Protein AF-A0A5J6UH43-F1 (afdb_monomer_lite)

Foldseek 3Di:
DVVVVVVVVVVVVVCVLPVPDFDAAEAEAAEDQDDFPCDKDKDKPDEDPPFRYGYPVRVVVVVVVLVPDSVRGSIYMYMGD

Sequence (81 aa):
MLKHAFADMRRAEDVVRASGLDWTIVRPPRLTDGAGKGRYRAAVDRNVLGGFTLARADLGLALLDHAADPASVRRVVSVGG

Radius of gyration: 13.05 Å; chains: 1; bounding box: 26×29×31 Å

pLDDT: mean 93.78, std 6.27, range [63.06, 98.31]

Structure (mmCIF, N/CA/C/O backbone):
data_AF-A0A5J6UH43-F1
#
_entry.id   AF-A0A5J6UH43-F1
#
loop_
_atom_site.group_PDB
_atom_site.id
_atom_site.type_symbol
_atom_site.label_atom_id
_atom_site.label_alt_id
_atom_site.label_comp_id
_atom_site.label_asym_id
_atom_site.label_entity_id
_atom_site.label_seq_id
_atom_site.pdbx_PDB_ins_code
_atom_site.Cartn_x
_atom_site.Cartn_y
_atom_site.Cartn_z
_atom_site.occupancy
_atom_site.B_iso_or_equiv
_atom_site.auth_seq_id
_atom_site.auth_comp_id
_atom_site.auth_asym_id
_atom_site.auth_atom_id
_atom_site.pdbx_PDB_model_num
ATOM 1 N N . MET A 1 1 ? -5.528 -20.564 -14.315 1.00 63.06 1 MET A N 1
ATOM 2 C CA . MET A 1 1 ? -4.517 -20.380 -13.248 1.00 63.06 1 MET A CA 1
ATOM 3 C C . MET A 1 1 ? -4.769 -19.134 -12.400 1.00 63.06 1 MET A C 1
ATOM 5 O O . MET A 1 1 ? -4.887 -19.279 -11.194 1.00 63.06 1 MET A O 1
ATOM 9 N N . LEU A 1 2 ? -4.974 -17.949 -12.989 1.00 74.25 2 LEU A N 1
ATOM 10 C CA . LEU A 1 2 ? -5.177 -16.700 -12.227 1.00 74.25 2 LEU A CA 1
ATOM 11 C C . LEU A 1 2 ? -6.385 -16.695 -11.266 1.00 74.25 2 LEU A C 1
ATOM 13 O O . LEU A 1 2 ? -6.318 -16.078 -10.209 1.00 74.25 2 LEU A O 1
ATOM 17 N N . LYS A 1 3 ? -7.466 -17.426 -11.582 1.00 74.00 3 LYS A N 1
ATOM 18 C CA . LYS A 1 3 ? -8.683 -17.481 -10.745 1.00 74.00 3 LYS A CA 1
ATOM 19 C C . LYS A 1 3 ? -8.423 -17.915 -9.297 1.00 74.00 3 LYS A C 1
ATOM 21 O O . LYS A 1 3 ? -9.045 -17.381 -8.387 1.00 74.00 3 LYS A O 1
ATOM 26 N N . HIS A 1 4 ? -7.508 -18.863 -9.085 1.00 79.81 4 HIS A N 1
ATOM 27 C CA . HIS A 1 4 ? -7.220 -19.388 -7.750 1.00 79.81 4 HIS A CA 1
ATOM 28 C C . HIS A 1 4 ? -6.351 -18.424 -6.946 1.00 79.81 4 HIS A C 1
ATOM 30 O O . HIS A 1 4 ? -6.659 -18.184 -5.787 1.00 79.81 4 HIS A O 1
ATOM 36 N N . ALA A 1 5 ? -5.348 -17.809 -7.579 1.00 80.69 5 ALA A N 1
ATOM 37 C CA . ALA A 1 5 ? -4.511 -16.791 -6.948 1.00 80.69 5 ALA A CA 1
ATOM 38 C C . ALA A 1 5 ? -5.326 -15.551 -6.539 1.00 80.69 5 ALA A C 1
ATOM 40 O O . ALA A 1 5 ? -5.194 -15.066 -5.422 1.00 80.69 5 ALA A O 1
ATOM 41 N N . PHE A 1 6 ? -6.237 -15.078 -7.397 1.00 81.31 6 PHE A N 1
ATOM 42 C CA . PHE A 1 6 ? -7.124 -13.965 -7.042 1.00 81.31 6 PHE A CA 1
ATOM 43 C C . PHE A 1 6 ? -8.124 -14.325 -5.940 1.00 81.31 6 PHE A C 1
ATOM 45 O O . PHE A 1 6 ? -8.426 -13.487 -5.093 1.00 81.31 6 PHE A O 1
ATOM 52 N N . ALA A 1 7 ? -8.640 -15.557 -5.939 1.00 83.69 7 ALA A N 1
ATOM 53 C CA . ALA A 1 7 ? -9.498 -16.031 -4.857 1.00 83.69 7 ALA A CA 1
ATOM 54 C C . ALA A 1 7 ? -8.736 -16.114 -3.528 1.00 83.69 7 ALA A C 1
ATOM 56 O O . ALA A 1 7 ? -9.297 -15.783 -2.488 1.00 83.69 7 ALA A O 1
ATOM 57 N N . ASP A 1 8 ? -7.470 -16.523 -3.566 1.00 89.56 8 ASP A N 1
ATOM 58 C CA . ASP A 1 8 ? -6.612 -16.582 -2.388 1.00 89.56 8 ASP A CA 1
ATOM 59 C C . ASP A 1 8 ? -6.293 -15.195 -1.832 1.00 89.56 8 ASP A C 1
ATOM 61 O O . ASP A 1 8 ? -6.515 -14.941 -0.652 1.00 89.56 8 ASP A O 1
ATOM 65 N N . MET A 1 9 ? -5.925 -14.256 -2.706 1.00 88.94 9 MET A N 1
ATOM 66 C CA . MET A 1 9 ? -5.711 -12.860 -2.327 1.00 88.94 9 MET A CA 1
ATOM 67 C C . MET A 1 9 ? -6.963 -12.249 -1.687 1.00 88.94 9 MET A C 1
ATOM 69 O O . MET A 1 9 ? -6.862 -11.583 -0.664 1.00 88.94 9 MET A O 1
ATOM 73 N N . ARG A 1 10 ? -8.157 -12.522 -2.235 1.00 90.06 10 ARG A N 1
ATOM 74 C CA . ARG A 1 10 ? -9.415 -12.046 -1.640 1.00 90.06 10 ARG A CA 1
ATOM 75 C C . ARG A 1 10 ? -9.617 -12.591 -0.225 1.00 90.06 10 ARG A C 1
ATOM 77 O O . ARG A 1 10 ? -9.939 -11.817 0.665 1.00 90.06 10 ARG A O 1
ATOM 84 N N . ARG A 1 11 ? -9.374 -13.887 -0.006 1.00 93.31 11 ARG A N 1
ATOM 85 C CA . ARG A 1 11 ? -9.472 -14.484 1.335 1.00 93.31 11 ARG A CA 1
ATOM 86 C C . ARG A 1 11 ? -8.479 -13.863 2.315 1.00 93.31 11 ARG A C 1
ATOM 88 O O . ARG A 1 11 ? -8.849 -13.596 3.452 1.00 93.31 11 ARG A O 1
ATOM 95 N N . ALA A 1 12 ? -7.241 -13.623 1.885 1.00 92.75 12 ALA A N 1
ATOM 96 C CA . ALA A 1 12 ? -6.237 -12.973 2.723 1.00 92.75 12 ALA A CA 1
ATOM 97 C C . ALA A 1 12 ? -6.675 -11.556 3.130 1.00 92.75 12 ALA A C 1
ATOM 99 O O . ALA A 1 12 ? -6.544 -11.175 4.292 1.00 92.75 12 ALA A O 1
ATOM 100 N N . GLU A 1 13 ? -7.259 -10.796 2.199 1.00 94.38 13 GLU A N 1
ATOM 101 C CA . GLU A 1 13 ? -7.826 -9.487 2.519 1.00 94.38 13 GLU A CA 1
ATOM 102 C C . GLU A 1 13 ? -8.990 -9.575 3.511 1.00 94.38 13 GLU A C 1
ATOM 104 O O . GLU A 1 13 ? -9.064 -8.747 4.415 1.00 94.38 13 GLU A O 1
ATOM 109 N N . ASP A 1 14 ? -9.881 -10.559 3.373 1.00 95.69 14 ASP A N 1
ATOM 110 C CA . ASP A 1 14 ? -11.009 -10.741 4.292 1.00 95.69 14 ASP A CA 1
ATOM 111 C C . ASP A 1 14 ? -10.524 -11.005 5.730 1.00 95.69 14 ASP A C 1
ATOM 113 O O . ASP A 1 14 ? -11.057 -10.423 6.677 1.00 95.69 14 ASP A O 1
ATOM 117 N N . VAL A 1 15 ? -9.456 -11.796 5.899 1.00 97.06 15 VAL A N 1
ATOM 118 C CA . VAL A 1 15 ? -8.814 -12.031 7.206 1.00 97.06 15 VAL A CA 1
ATOM 119 C C . VAL A 1 15 ? -8.256 -10.735 7.797 1.00 97.06 15 VAL A C 1
ATOM 121 O O . VAL A 1 15 ? -8.501 -10.435 8.965 1.00 97.06 15 VAL A O 1
ATOM 124 N N . VAL A 1 16 ? -7.538 -9.937 6.999 1.00 96.62 16 VAL A N 1
ATOM 125 C CA . VAL A 1 16 ? -6.989 -8.647 7.455 1.00 96.62 16 VAL A CA 1
ATOM 126 C C . VAL A 1 16 ? -8.116 -7.699 7.863 1.00 96.62 16 VAL A C 1
ATOM 128 O O . VAL A 1 16 ? -8.056 -7.100 8.938 1.00 96.62 16 VAL A O 1
ATOM 131 N N . ARG A 1 17 ? 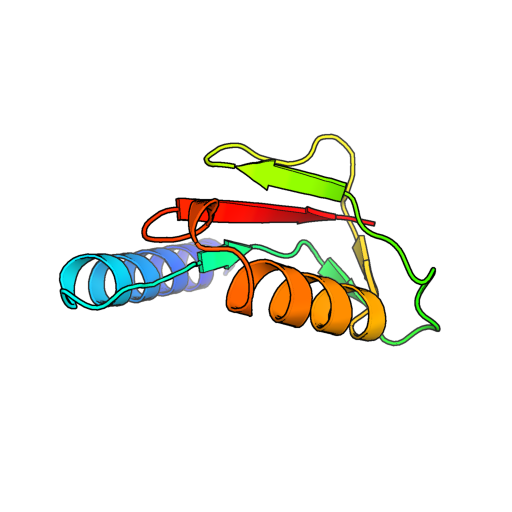-9.179 -7.609 7.056 1.00 96.06 17 ARG A N 1
ATOM 132 C CA . ARG A 1 17 ? -10.343 -6.755 7.331 1.00 96.06 17 ARG A CA 1
ATOM 133 C C . ARG A 1 17 ? -11.036 -7.120 8.641 1.00 96.06 17 ARG A C 1
ATOM 135 O O . ARG A 1 17 ? -11.467 -6.223 9.363 1.00 96.06 17 ARG A O 1
ATOM 142 N N . ALA A 1 18 ? -11.115 -8.413 8.951 1.00 96.94 18 ALA A N 1
ATOM 143 C CA . ALA A 1 18 ? -11.751 -8.937 10.156 1.00 96.94 18 ALA A CA 1
ATOM 144 C C . ALA A 1 18 ? -10.874 -8.859 11.423 1.00 96.94 18 ALA A C 1
ATOM 146 O O . ALA A 1 18 ? -11.368 -9.126 12.514 1.00 96.94 18 ALA A O 1
ATOM 147 N N . SER A 1 19 ? -9.594 -8.486 11.311 1.00 96.38 19 SER A N 1
ATOM 148 C CA . SER A 1 19 ? -8.622 -8.556 12.418 1.00 96.38 19 SER A CA 1
ATOM 149 C C . SER A 1 19 ? -8.863 -7.578 13.578 1.00 96.38 19 SER A C 1
ATOM 151 O O . SER A 1 19 ? -8.228 -7.702 14.621 1.00 96.38 19 SER A O 1
ATOM 153 N N . GLY A 1 20 ? -9.728 -6.574 13.404 1.00 94.19 20 GLY A N 1
ATOM 154 C CA . GLY A 1 20 ? -9.927 -5.497 14.382 1.00 94.19 20 GLY A CA 1
ATOM 155 C C . GLY A 1 20 ? -8.790 -4.467 14.438 1.00 94.19 20 GLY A C 1
ATOM 156 O O . GLY A 1 20 ? -8.974 -3.411 15.040 1.00 94.19 20 GLY A O 1
ATOM 157 N N . LEU A 1 21 ? -7.662 -4.718 13.767 1.00 96.81 21 LEU A N 1
ATOM 158 C CA . LEU A 1 21 ? -6.515 -3.814 13.705 1.00 96.81 21 LEU A CA 1
ATOM 159 C C . LEU A 1 21 ? -6.800 -2.578 12.842 1.00 96.81 21 LEU A C 1
ATOM 161 O O . LEU A 1 21 ? -7.725 -2.557 12.022 1.00 96.81 21 LEU A O 1
ATOM 165 N N . ASP A 1 22 ? 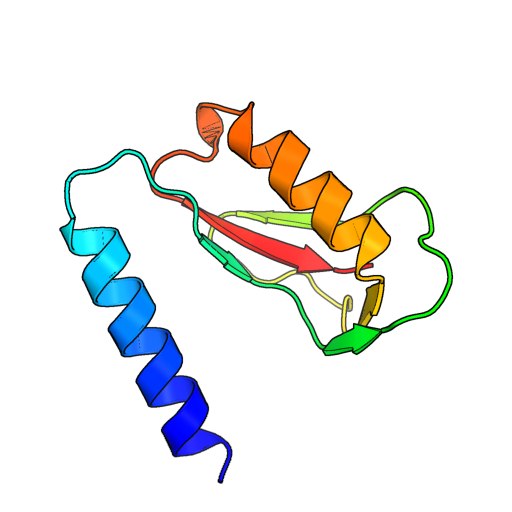-5.953 -1.565 12.993 1.00 97.12 22 ASP A N 1
ATOM 166 C CA . ASP A 1 22 ? -5.868 -0.459 12.047 1.00 97.12 22 ASP A CA 1
ATOM 167 C C . ASP A 1 22 ? -5.021 -0.911 10.852 1.00 97.12 22 ASP A C 1
ATOM 169 O O . ASP A 1 22 ? -3.793 -0.932 10.893 1.00 97.12 22 ASP A O 1
ATOM 173 N N . TRP A 1 23 ? -5.702 -1.373 9.804 1.00 97.50 23 TRP A N 1
ATOM 174 C CA . TRP A 1 23 ? -5.081 -1.938 8.608 1.00 97.50 23 TRP A CA 1
ATOM 175 C C . TRP A 1 23 ? -5.205 -1.004 7.407 1.00 97.50 23 TRP A C 1
ATOM 177 O O . TRP A 1 23 ? -6.208 -0.312 7.255 1.00 97.50 23 TRP A O 1
ATOM 187 N N . THR A 1 24 ? -4.244 -1.092 6.490 1.00 98.00 24 THR A N 1
ATOM 188 C CA . THR A 1 24 ? -4.322 -0.508 5.146 1.00 98.00 24 THR A CA 1
ATOM 189 C C . THR A 1 24 ? -3.902 -1.577 4.143 1.00 98.00 24 THR A C 1
ATOM 191 O O . THR A 1 24 ? -2.828 -2.164 4.271 1.00 98.00 24 THR A O 1
ATOM 194 N N . ILE A 1 25 ? -4.741 -1.865 3.144 1.00 97.38 25 ILE A N 1
ATOM 195 C CA . ILE A 1 25 ? -4.424 -2.851 2.097 1.00 97.38 25 ILE A CA 1
ATOM 196 C C . ILE A 1 25 ? -3.977 -2.100 0.847 1.00 97.38 25 ILE A C 1
ATOM 198 O O . ILE A 1 25 ? -4.792 -1.450 0.193 1.00 97.38 25 ILE A O 1
ATOM 202 N N . VAL A 1 26 ? -2.700 -2.222 0.484 1.00 97.25 26 VAL A N 1
ATOM 203 C CA . VAL A 1 26 ? -2.145 -1.614 -0.735 1.00 97.25 26 VAL A CA 1
ATOM 204 C C . VAL A 1 26 ? -2.141 -2.633 -1.875 1.00 97.25 26 VAL A C 1
ATOM 206 O O . VAL A 1 26 ? -1.562 -3.711 -1.758 1.00 97.25 26 VAL A O 1
ATOM 209 N N . ARG A 1 27 ? -2.783 -2.292 -2.997 1.00 96.06 27 ARG A N 1
ATOM 210 C CA . ARG A 1 27 ? -2.897 -3.136 -4.195 1.00 96.06 27 ARG A CA 1
ATOM 211 C C . ARG A 1 27 ? -2.042 -2.576 -5.335 1.00 96.06 27 ARG A C 1
ATOM 213 O O . ARG A 1 27 ? -2.483 -1.650 -6.023 1.00 96.06 27 ARG A O 1
ATOM 220 N N . PRO A 1 28 ? -0.833 -3.114 -5.557 1.00 96.06 28 PRO A N 1
ATOM 221 C CA . PRO A 1 28 ? -0.015 -2.726 -6.692 1.00 96.06 28 PRO A CA 1
ATOM 222 C C . PRO A 1 28 ? -0.448 -3.425 -7.989 1.00 96.06 28 PRO A C 1
ATOM 224 O O . PRO A 1 28 ? -1.097 -4.476 -7.956 1.00 96.06 28 PRO A O 1
ATOM 227 N N . PRO A 1 29 ? -0.046 -2.882 -9.148 1.00 94.88 29 PRO A N 1
ATOM 228 C CA . PRO A 1 29 ? -0.169 -3.552 -10.427 1.00 94.88 29 PRO A CA 1
ATOM 229 C C . PRO A 1 29 ? 1.055 -4.469 -10.629 1.00 94.88 29 PRO A C 1
ATOM 231 O O . PRO A 1 29 ? 1.707 -4.880 -9.667 1.00 94.88 29 PRO A O 1
ATOM 234 N N . ARG A 1 30 ? 1.418 -4.803 -11.875 1.00 95.44 30 ARG A N 1
ATOM 235 C CA . ARG A 1 30 ? 2.628 -5.599 -12.131 1.00 95.44 30 ARG A CA 1
ATOM 236 C C . ARG A 1 30 ? 3.872 -4.869 -11.608 1.00 95.44 30 ARG A C 1
ATOM 238 O O . ARG A 1 30 ? 4.144 -3.741 -12.011 1.00 95.44 30 ARG A O 1
ATOM 245 N N . LEU A 1 31 ? 4.660 -5.542 -10.774 1.00 97.00 31 LEU A N 1
ATOM 246 C CA . LEU A 1 31 ? 5.882 -4.972 -10.212 1.00 97.00 31 LEU A CA 1
ATOM 247 C C . LEU A 1 31 ? 7.102 -5.184 -11.113 1.00 97.00 31 LEU A C 1
ATOM 249 O O . LEU A 1 31 ? 7.331 -6.294 -11.599 1.00 97.00 31 LEU A O 1
ATOM 253 N N . THR A 1 32 ? 7.912 -4.139 -11.274 1.00 97.62 32 THR A N 1
ATOM 254 C CA . THR A 1 32 ? 9.169 -4.153 -12.041 1.00 97.62 32 THR A CA 1
ATOM 255 C C . THR A 1 32 ? 10.382 -3.867 -11.153 1.00 97.62 32 THR A C 1
ATOM 257 O O . THR A 1 32 ? 10.260 -3.162 -10.152 1.00 97.62 32 THR A O 1
ATOM 260 N N . ASP A 1 33 ? 11.555 -4.372 -11.546 1.00 96.50 33 ASP A N 1
ATOM 261 C CA . ASP A 1 33 ? 12.820 -4.230 -10.793 1.00 96.50 33 ASP A CA 1
ATOM 262 C C . ASP A 1 33 ? 13.721 -3.089 -11.292 1.00 96.50 33 ASP A C 1
ATOM 264 O O . ASP A 1 33 ? 14.831 -2.906 -10.803 1.00 96.50 33 ASP A O 1
ATOM 268 N N . GLY A 1 34 ? 13.254 -2.312 -12.273 1.00 92.25 34 GLY A N 1
ATOM 269 C CA . GLY A 1 34 ? 13.952 -1.112 -12.730 1.00 92.25 34 GLY A CA 1
ATOM 270 C C . GLY A 1 34 ? 13.968 0.004 -11.681 1.00 92.25 34 GLY A C 1
ATOM 271 O O . GLY A 1 34 ? 13.267 -0.056 -10.667 1.00 92.25 34 GLY A O 1
ATOM 272 N N . ALA A 1 35 ? 14.742 1.054 -11.966 1.00 93.19 35 ALA A N 1
ATOM 273 C CA . ALA A 1 35 ? 14.779 2.255 -11.138 1.00 93.19 35 ALA A CA 1
ATOM 274 C C . ALA A 1 35 ? 13.370 2.855 -10.964 1.00 93.19 35 ALA A C 1
ATOM 276 O O . ALA A 1 35 ? 12.592 2.934 -11.919 1.00 93.19 35 ALA A O 1
ATOM 277 N N . GLY A 1 36 ? 13.052 3.268 -9.734 1.00 94.06 36 GLY A N 1
ATOM 278 C CA . GLY A 1 36 ? 11.817 3.988 -9.432 1.00 94.06 36 GLY A CA 1
ATOM 279 C C . GLY A 1 36 ? 11.813 5.395 -10.024 1.00 94.06 36 GLY A C 1
ATOM 280 O O . GLY A 1 36 ? 12.864 5.982 -10.280 1.00 94.06 36 GLY A O 1
ATOM 281 N N . LYS A 1 37 ? 10.617 5.944 -10.231 1.00 95.31 37 LYS A N 1
ATOM 282 C CA . LYS A 1 37 ? 10.414 7.336 -10.656 1.00 95.31 37 LYS A CA 1
ATOM 283 C C . LYS A 1 37 ? 10.351 8.306 -9.470 1.00 95.31 37 LYS A C 1
ATOM 285 O O . LYS A 1 37 ? 10.217 9.507 -9.695 1.00 95.31 37 LYS A O 1
ATOM 290 N N . GLY A 1 38 ? 10.377 7.798 -8.236 1.00 96.69 38 GLY A N 1
ATOM 291 C CA . GLY A 1 38 ? 10.204 8.579 -7.011 1.00 96.69 38 GLY A CA 1
ATOM 292 C C . GLY A 1 38 ? 8.782 9.114 -6.838 1.00 96.69 38 GLY A C 1
ATOM 293 O O . GLY A 1 38 ? 8.575 10.088 -6.123 1.00 96.69 38 GLY A O 1
ATOM 294 N N . ARG A 1 39 ? 7.805 8.536 -7.545 1.00 96.44 39 ARG A N 1
ATOM 295 C CA . ARG A 1 39 ? 6.400 8.956 -7.510 1.00 96.44 39 ARG A CA 1
ATOM 296 C C . ARG A 1 39 ? 5.478 7.818 -7.921 1.00 96.44 39 ARG A C 1
ATOM 298 O O . ARG A 1 39 ? 5.852 6.968 -8.725 1.00 96.44 39 ARG A O 1
ATOM 305 N N . TYR A 1 40 ? 4.245 7.871 -7.437 1.00 96.88 40 TYR A N 1
ATOM 306 C CA . TYR A 1 40 ? 3.171 6.952 -7.793 1.00 96.88 40 TYR A CA 1
ATOM 307 C C . TYR A 1 40 ? 1.833 7.699 -7.827 1.00 96.88 40 TYR A C 1
ATOM 309 O O . TYR A 1 40 ? 1.712 8.851 -7.409 1.00 96.88 40 TYR A O 1
ATOM 317 N N . ARG A 1 41 ? 0.815 7.036 -8.360 1.00 96.69 41 ARG A N 1
ATOM 318 C CA . ARG A 1 41 ? -0.586 7.451 -8.337 1.00 96.69 41 ARG A CA 1
ATOM 319 C C . ARG A 1 41 ? -1.337 6.523 -7.400 1.00 96.69 41 ARG A C 1
ATOM 321 O O . ARG A 1 41 ? -1.087 5.320 -7.423 1.00 96.69 41 ARG A O 1
ATOM 328 N N . ALA A 1 42 ? -2.284 7.062 -6.640 1.00 96.38 42 ALA A N 1
ATOM 329 C CA . ALA A 1 42 ? -3.089 6.296 -5.697 1.00 96.38 42 ALA A CA 1
ATOM 330 C C . ALA A 1 42 ? -4.586 6.534 -5.906 1.00 96.38 42 ALA A C 1
ATOM 332 O O . ALA A 1 42 ? -5.010 7.592 -6.381 1.00 96.38 42 ALA A O 1
ATOM 333 N N . ALA A 1 43 ? -5.398 5.547 -5.541 1.00 96.00 43 ALA A N 1
ATOM 334 C CA . ALA A 1 43 ? -6.842 5.683 -5.487 1.00 96.00 43 ALA A CA 1
ATOM 335 C C . ALA A 1 43 ? -7.421 4.845 -4.340 1.00 96.00 43 ALA A C 1
ATOM 337 O O . ALA A 1 43 ? -7.137 3.654 -4.225 1.00 96.00 43 ALA A O 1
ATOM 338 N N . VAL A 1 44 ? -8.246 5.478 -3.507 1.00 95.25 44 VAL A N 1
ATOM 339 C CA . VAL A 1 44 ? -8.876 4.847 -2.341 1.00 95.25 44 VAL A CA 1
ATOM 340 C C . VAL A 1 44 ? -10.194 4.194 -2.751 1.00 95.25 44 VAL A C 1
ATOM 342 O O . VAL A 1 44 ? -11.001 4.821 -3.437 1.00 95.25 44 VAL A O 1
ATOM 345 N N . ASP A 1 45 ? -10.390 2.937 -2.352 1.00 93.06 45 ASP A N 1
ATOM 346 C CA . ASP A 1 45 ? -11.559 2.086 -2.632 1.00 93.06 45 ASP A CA 1
ATOM 347 C C . ASP A 1 45 ? -11.948 1.978 -4.115 1.00 93.06 45 ASP A C 1
ATOM 349 O O . ASP A 1 45 ? -13.056 1.576 -4.472 1.00 93.06 45 ASP A O 1
ATOM 353 N N . ARG A 1 46 ? -11.020 2.318 -5.007 1.00 92.31 46 ARG A N 1
ATOM 354 C CA . ARG A 1 46 ? -11.181 2.223 -6.456 1.00 92.31 46 ARG A CA 1
ATOM 355 C C . ARG A 1 46 ? -9.835 1.946 -7.113 1.00 92.31 46 ARG A C 1
ATOM 357 O O . ARG A 1 46 ? -8.785 2.071 -6.485 1.00 92.31 46 ARG A O 1
ATOM 364 N N . ASN A 1 47 ? -9.862 1.580 -8.389 1.00 88.25 47 ASN A N 1
ATOM 365 C CA . ASN A 1 47 ? -8.649 1.287 -9.148 1.00 88.25 47 ASN A CA 1
ATOM 366 C C . ASN A 1 47 ? -8.015 2.563 -9.720 1.00 88.25 47 ASN A C 1
ATOM 368 O O . ASN A 1 47 ? -8.710 3.519 -10.073 1.00 88.25 47 ASN A O 1
ATOM 372 N N . VAL A 1 48 ? -6.691 2.547 -9.879 1.00 89.94 48 VAL A N 1
ATOM 373 C CA . VAL A 1 48 ? -5.965 3.558 -10.657 1.00 89.94 48 VAL A CA 1
ATOM 374 C C . VAL A 1 48 ? -6.130 3.251 -12.147 1.00 89.94 48 VAL A C 1
ATOM 376 O O . VAL A 1 48 ? -5.794 2.162 -12.610 1.00 89.94 48 VAL A O 1
ATOM 379 N N . LEU A 1 49 ? -6.623 4.215 -12.926 1.00 89.50 49 LEU A N 1
ATOM 380 C CA . LEU A 1 49 ? -6.750 4.068 -14.380 1.00 89.50 49 LEU A CA 1
ATOM 381 C C . LEU A 1 49 ? -5.380 4.188 -15.064 1.00 89.50 49 LEU A C 1
ATOM 383 O O . LEU A 1 49 ? -4.667 5.167 -14.847 1.00 89.50 49 LEU A O 1
ATOM 387 N N . GLY A 1 50 ? -5.017 3.225 -15.914 1.00 85.38 50 GLY A N 1
ATOM 388 C CA . GLY A 1 50 ? -3.812 3.288 -16.755 1.00 85.38 50 GLY A CA 1
ATOM 389 C C . GLY A 1 50 ? -2.471 3.051 -16.042 1.00 85.38 50 GLY A C 1
ATOM 390 O O . GLY A 1 50 ? -1.428 3.283 -16.641 1.00 85.38 50 GLY A O 1
ATOM 391 N N . GLY A 1 51 ? -2.470 2.599 -14.784 1.00 85.25 51 GLY A N 1
ATOM 392 C CA . GLY A 1 51 ? -1.257 2.286 -14.014 1.00 85.25 51 GLY A CA 1
ATOM 393 C C . GLY A 1 51 ? -0.938 0.790 -14.009 1.00 85.25 51 GLY A C 1
ATOM 394 O O . GLY A 1 51 ? -1.079 0.146 -12.980 1.00 85.25 51 GLY A O 1
ATOM 395 N N . PHE A 1 52 ? -0.556 0.211 -15.152 1.00 92.25 52 PHE A N 1
ATOM 396 C CA . PHE A 1 52 ? -0.385 -1.249 -15.293 1.00 92.25 52 PHE A CA 1
ATOM 397 C C . PHE A 1 52 ? 0.927 -1.806 -14.724 1.00 92.25 52 PHE A C 1
ATOM 399 O O . PHE A 1 52 ? 1.049 -3.021 -14.541 1.00 92.25 52 PHE A O 1
ATOM 406 N N . THR A 1 53 ? 1.899 -0.939 -14.440 1.00 96.06 53 THR A N 1
ATOM 407 C CA . THR A 1 53 ? 3.197 -1.305 -13.863 1.00 96.06 53 THR A CA 1
ATOM 408 C C . THR A 1 53 ? 3.620 -0.320 -12.782 1.00 96.06 53 THR A C 1
ATOM 410 O O . THR A 1 53 ? 3.261 0.857 -12.850 1.00 96.06 53 THR A O 1
ATOM 413 N N . LEU A 1 54 ? 4.412 -0.786 -11.818 1.00 97.50 54 LEU A N 1
ATOM 414 C CA . LEU A 1 54 ? 5.010 0.037 -10.767 1.00 97.50 54 LEU A CA 1
ATOM 415 C C . LEU A 1 54 ? 6.384 -0.531 -10.384 1.00 97.50 54 LEU A C 1
ATOM 417 O O . LEU A 1 54 ? 6.531 -1.745 -10.239 1.00 97.50 54 LEU A O 1
ATOM 421 N N . ALA A 1 55 ? 7.392 0.324 -10.213 1.00 98.12 55 ALA A N 1
ATOM 422 C CA . ALA A 1 55 ? 8.691 -0.121 -9.718 1.00 98.12 55 ALA A CA 1
ATOM 423 C C . ALA A 1 55 ? 8.595 -0.502 -8.234 1.00 98.12 55 ALA A C 1
ATOM 425 O O . ALA A 1 55 ? 7.908 0.170 -7.466 1.00 98.12 55 ALA A O 1
ATOM 426 N N . ARG A 1 56 ? 9.316 -1.543 -7.798 1.00 98.19 56 ARG A N 1
ATOM 427 C CA . ARG A 1 56 ? 9.339 -1.937 -6.373 1.00 98.19 56 ARG A CA 1
ATOM 428 C C . ARG A 1 56 ? 9.808 -0.810 -5.453 1.00 98.19 56 ARG A C 1
ATOM 430 O O . ARG A 1 56 ?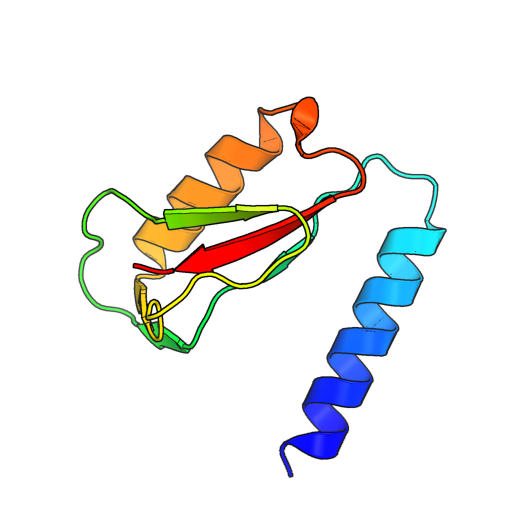 9.280 -0.680 -4.355 1.00 98.19 56 ARG A O 1
ATOM 437 N N . ALA A 1 57 ? 10.735 0.027 -5.923 1.00 97.94 57 ALA A N 1
ATOM 438 C CA . ALA A 1 57 ? 11.173 1.217 -5.197 1.00 97.94 57 ALA A CA 1
ATOM 439 C C . ALA A 1 57 ? 10.019 2.212 -4.954 1.00 97.94 57 ALA A C 1
ATOM 441 O O . ALA A 1 57 ? 9.847 2.688 -3.836 1.00 97.94 57 ALA A O 1
ATOM 442 N N . ASP A 1 58 ? 9.178 2.460 -5.965 1.00 98.19 58 ASP A N 1
ATOM 443 C CA . ASP A 1 58 ? 8.023 3.361 -5.841 1.00 98.19 58 ASP A CA 1
ATOM 444 C C . ASP A 1 58 ? 6.885 2.735 -5.015 1.00 98.19 58 ASP A C 1
ATOM 446 O O . ASP A 1 58 ? 6.157 3.449 -4.329 1.00 98.19 58 ASP A O 1
ATOM 450 N N . LEU A 1 59 ? 6.745 1.402 -5.021 1.00 98.31 59 LEU A N 1
ATOM 451 C CA . LEU A 1 59 ? 5.865 0.713 -4.070 1.00 98.31 59 LEU A CA 1
ATOM 452 C C . LEU A 1 59 ? 6.346 0.918 -2.628 1.00 98.31 59 LEU A C 1
ATOM 454 O O . LEU A 1 59 ? 5.524 1.154 -1.749 1.00 98.31 59 LEU A O 1
ATOM 458 N N . GLY A 1 60 ? 7.656 0.846 -2.382 1.00 97.88 60 GLY A N 1
ATOM 459 C CA . GLY A 1 60 ? 8.233 1.128 -1.067 1.00 97.88 60 GLY A CA 1
ATOM 460 C C . GLY A 1 60 ? 7.864 2.524 -0.566 1.00 97.88 60 GLY A C 1
ATOM 461 O O . GLY A 1 60 ? 7.429 2.664 0.574 1.00 97.88 60 GLY A O 1
ATOM 462 N N . LEU A 1 61 ? 7.943 3.530 -1.444 1.00 97.81 61 LEU A N 1
ATOM 463 C CA . LEU A 1 61 ? 7.487 4.889 -1.144 1.00 97.81 61 LEU A CA 1
ATOM 464 C C . LEU A 1 61 ? 5.998 4.915 -0.761 1.00 97.81 61 LEU A C 1
ATOM 466 O O . LEU A 1 61 ? 5.652 5.421 0.301 1.00 97.81 61 LEU A O 1
ATOM 470 N N . ALA A 1 62 ? 5.130 4.293 -1.564 1.00 97.81 62 ALA A N 1
ATOM 471 C CA . ALA A 1 62 ? 3.696 4.250 -1.276 1.00 97.81 62 ALA A CA 1
ATOM 472 C C . ALA A 1 62 ? 3.357 3.556 0.056 1.00 97.81 62 ALA A C 1
ATOM 474 O O . ALA A 1 62 ? 2.434 3.968 0.756 1.00 97.81 62 ALA A O 1
ATOM 475 N N . LEU A 1 63 ? 4.094 2.501 0.418 1.00 98.00 63 LEU A N 1
ATOM 476 C CA . LEU A 1 63 ? 3.907 1.811 1.696 1.00 98.00 63 LEU A CA 1
ATOM 477 C C . LEU A 1 63 ? 4.259 2.714 2.884 1.00 98.00 63 LEU A C 1
ATOM 479 O O . LEU A 1 63 ? 3.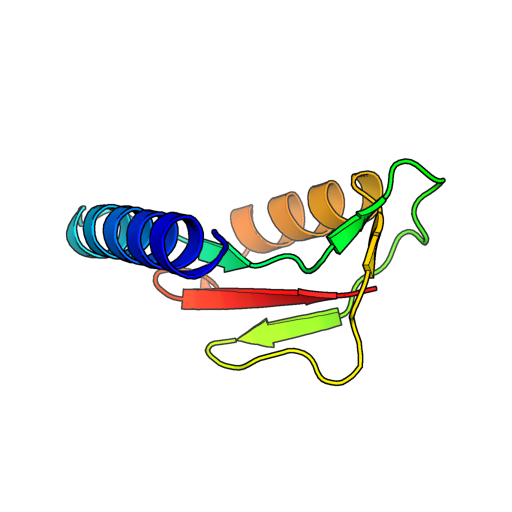523 2.716 3.867 1.00 98.00 63 LEU A O 1
ATOM 483 N N . LEU A 1 64 ?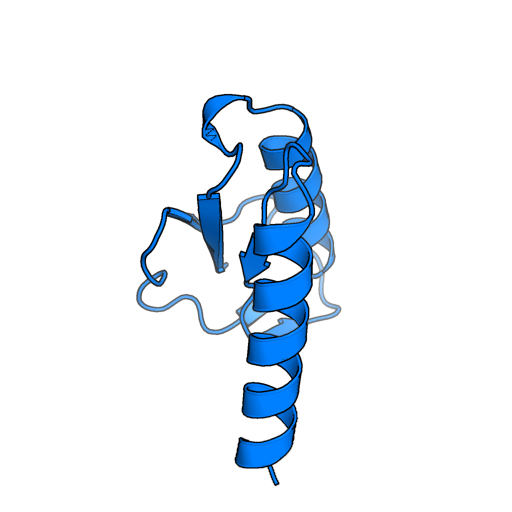 5.351 3.480 2.793 1.00 97.94 64 LEU A N 1
ATOM 484 C CA . LEU A 1 64 ? 5.762 4.411 3.847 1.00 97.94 64 LEU A CA 1
ATOM 485 C C . LEU A 1 64 ? 4.766 5.563 4.007 1.00 97.94 64 LEU A C 1
ATOM 487 O O . LEU A 1 64 ? 4.372 5.866 5.131 1.00 97.94 64 LEU A O 1
ATOM 491 N N . ASP A 1 65 ? 4.318 6.145 2.895 1.00 97.56 65 ASP A N 1
ATOM 492 C CA . ASP A 1 65 ? 3.342 7.236 2.909 1.00 9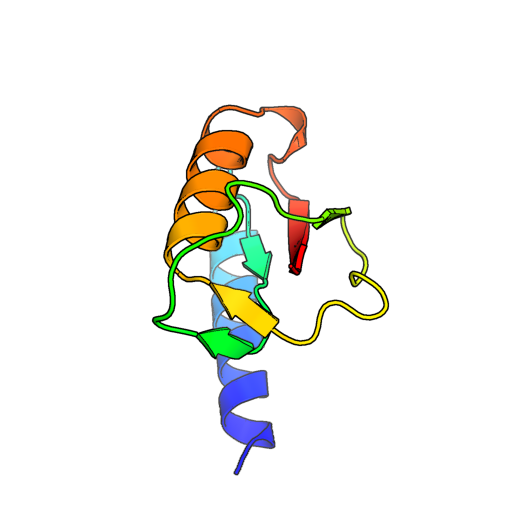7.56 65 ASP A CA 1
ATOM 493 C C . ASP A 1 65 ? 2.035 6.807 3.591 1.00 97.56 65 ASP A C 1
ATOM 495 O O . ASP A 1 65 ? 1.525 7.508 4.463 1.00 97.56 65 ASP A O 1
ATOM 499 N N . HIS A 1 66 ? 1.506 5.626 3.249 1.00 97.19 66 HIS A N 1
ATOM 500 C CA . HIS A 1 66 ? 0.254 5.140 3.832 1.00 97.19 66 HIS A CA 1
ATOM 501 C C . HIS A 1 66 ? 0.400 4.614 5.260 1.00 97.19 66 HIS A C 1
ATOM 503 O O . HIS A 1 66 ? -0.535 4.745 6.043 1.00 97.19 66 HIS A O 1
ATOM 509 N N . ALA A 1 67 ? 1.559 4.071 5.638 1.00 96.00 67 ALA A N 1
ATOM 510 C CA . ALA A 1 67 ? 1.813 3.696 7.028 1.00 96.00 67 ALA A CA 1
ATOM 511 C C . ALA A 1 67 ? 1.784 4.913 7.974 1.00 96.00 67 ALA A C 1
ATOM 513 O O . ALA A 1 67 ? 1.434 4.769 9.144 1.00 96.00 67 ALA A O 1
ATOM 514 N N . ALA A 1 68 ? 2.130 6.100 7.469 1.00 95.75 68 ALA A N 1
ATOM 515 C CA . ALA A 1 68 ? 2.114 7.352 8.220 1.00 95.75 68 ALA A CA 1
ATOM 516 C C . ALA A 1 68 ? 0.791 8.137 8.106 1.00 95.75 68 ALA A C 1
ATOM 518 O O . ALA A 1 68 ? 0.654 9.169 8.762 1.00 95.75 68 ALA A O 1
ATOM 519 N N . ASP A 1 69 ? -0.173 7.677 7.297 1.00 96.19 69 ASP A N 1
ATOM 520 C CA . ASP A 1 69 ? -1.420 8.392 7.008 1.00 96.19 69 ASP A CA 1
ATOM 521 C C . ASP A 1 69 ? -2.635 7.764 7.724 1.00 96.19 69 ASP A C 1
ATOM 523 O O . ASP A 1 69 ? -3.142 6.721 7.284 1.00 96.19 69 ASP A O 1
ATOM 527 N N . PRO A 1 70 ? -3.186 8.418 8.768 1.00 96.12 70 PRO A N 1
ATOM 528 C CA . PRO A 1 70 ? -4.396 7.960 9.447 1.00 96.12 70 PRO A CA 1
ATOM 529 C C . PRO A 1 70 ? -5.629 7.881 8.538 1.00 96.12 70 PRO A C 1
ATOM 531 O O . PRO A 1 70 ? -6.537 7.098 8.813 1.00 96.12 70 PRO A O 1
ATOM 534 N N . ALA A 1 71 ? -5.690 8.651 7.445 1.00 96.06 71 ALA A N 1
ATOM 535 C CA . ALA A 1 71 ? -6.815 8.606 6.510 1.00 96.06 71 ALA A CA 1
ATOM 536 C C . ALA A 1 71 ? -6.845 7.309 5.681 1.00 96.06 71 ALA A C 1
ATOM 538 O O . ALA A 1 71 ? -7.867 6.988 5.065 1.00 96.06 71 ALA A O 1
ATOM 539 N N . SER A 1 72 ? -5.747 6.547 5.679 1.00 96.50 72 SER A N 1
ATOM 540 C CA . SER A 1 72 ? -5.651 5.248 5.015 1.00 96.50 72 SER A CA 1
ATOM 541 C C . SER A 1 72 ? -6.181 4.086 5.867 1.00 96.50 72 SER A C 1
ATOM 543 O O . SER A 1 72 ? -6.417 2.997 5.338 1.00 96.50 72 SER A O 1
ATOM 545 N N . VAL A 1 73 ? -6.436 4.322 7.160 1.00 97.56 73 VAL A N 1
ATOM 546 C CA . VAL A 1 73 ? -6.897 3.296 8.099 1.00 97.56 73 VAL A CA 1
ATOM 547 C C . VAL A 1 73 ? -8.241 2.717 7.666 1.00 97.56 73 VAL A C 1
ATOM 549 O O . VAL A 1 73 ? -9.214 3.426 7.403 1.00 97.56 73 VAL A O 1
ATOM 552 N N . ARG A 1 74 ? -8.295 1.385 7.630 1.00 97.31 74 ARG A N 1
ATOM 553 C CA . ARG A 1 74 ? -9.416 0.567 7.158 1.00 97.31 74 ARG A CA 1
ATOM 554 C C . ARG A 1 74 ? -9.811 0.866 5.708 1.00 97.31 74 ARG A C 1
ATOM 556 O O . ARG A 1 74 ? -10.987 0.766 5.346 1.00 97.31 74 ARG A O 1
ATOM 563 N N . ARG A 1 75 ? -8.839 1.225 4.860 1.00 97.56 75 ARG A N 1
ATOM 564 C CA . ARG A 1 75 ? -9.045 1.493 3.429 1.00 97.56 75 ARG A CA 1
ATOM 565 C C . ARG A 1 75 ? -8.251 0.540 2.546 1.00 97.56 75 ARG A C 1
ATOM 567 O O . ARG A 1 75 ? -7.172 0.057 2.898 1.00 97.56 75 ARG A O 1
ATOM 574 N N . VAL A 1 76 ? -8.783 0.303 1.349 1.00 97.00 76 VAL A N 1
ATOM 575 C CA . VAL A 1 76 ? -8.026 -0.326 0.266 1.00 97.00 76 VAL A CA 1
ATOM 576 C C . VAL A 1 76 ? -7.478 0.771 -0.628 1.00 97.00 76 VAL A C 1
ATOM 578 O O . VAL A 1 76 ? -8.240 1.589 -1.143 1.00 97.00 76 VAL A O 1
ATOM 581 N N . VAL A 1 77 ? -6.172 0.769 -0.863 1.00 97.31 77 VAL A N 1
ATOM 582 C CA . VAL A 1 77 ? -5.520 1.744 -1.733 1.00 97.31 77 VAL A CA 1
ATOM 583 C C . VAL A 1 77 ? -4.906 1.038 -2.928 1.00 97.31 77 VAL A C 1
ATOM 585 O O . VAL A 1 77 ? -3.989 0.232 -2.796 1.00 97.31 77 VAL A O 1
ATOM 588 N N . SER A 1 78 ? -5.406 1.343 -4.119 1.00 97.06 78 SER A N 1
ATOM 589 C CA . SER A 1 78 ? -4.759 0.909 -5.356 1.00 97.06 78 SER A CA 1
ATOM 590 C C . SER A 1 78 ? -3.659 1.895 -5.716 1.00 97.06 78 SER A C 1
ATOM 592 O O . SER A 1 78 ? -3.895 3.102 -5.679 1.00 97.06 78 SER A O 1
ATOM 594 N N . VAL A 1 79 ? -2.492 1.394 -6.115 1.00 97.50 79 VAL A N 1
ATOM 595 C CA . VAL A 1 79 ? -1.362 2.224 -6.561 1.00 97.50 79 VAL A CA 1
ATOM 596 C C . VAL A 1 79 ? -0.981 1.910 -8.007 1.00 97.50 79 VAL A C 1
ATOM 598 O O . VAL A 1 79 ? -1.359 0.872 -8.544 1.00 97.50 79 VAL A O 1
ATOM 601 N N . GLY A 1 80 ? -0.255 2.809 -8.664 1.00 96.06 80 GLY A N 1
ATOM 602 C CA . GLY A 1 80 ? 0.263 2.618 -10.021 1.00 96.06 80 GLY A CA 1
ATOM 603 C C . GLY A 1 80 ? 1.308 3.671 -10.386 1.00 96.06 80 GLY A C 1
ATOM 604 O O . GLY A 1 80 ? 1.378 4.705 -9.728 1.00 96.06 80 GLY A O 1
ATOM 605 N N . GLY A 1 81 ? 2.154 3.389 -11.382 1.00 92.00 81 GLY A N 1
ATOM 606 C CA . GLY A 1 81 ? 3.251 4.286 -11.788 1.00 92.00 81 GLY A CA 1
ATOM 607 C C . GLY A 1 81 ? 2.885 5.408 -12.754 1.00 92.00 81 GLY A C 1
ATOM 608 O O . GLY A 1 81 ? 1.676 5.672 -12.970 1.00 92.00 81 GLY A O 1
#

Secondary structure (DSSP, 8-state):
-HHHHHHHHHHHHHHHHHT-S--EEEE--EEE-SPP-S--EEEESSPPTT--EEEHHHHHHHHHHHHT-GGGTTEEEEEE-